Protein AF-A0A089NTN7-F1 (afdb_monomer)

pLDDT: mean 82.24, std 12.09, range [43.09, 92.0]

Sequence (77 aa):
MAPRRRTLLEGHIELAGGGAIDCTIRNISDGGARLRVVSVIGVPDAFVLSYGINGQRRPVRVTWRQETELGIAFDDA

Nearest PDB structures (foldseek):
  9fnn-assembly1_A  TM=8.217E-01  e=4.114E-04  Escherichia coli
  9fp0-assembly1_A  TM=7.771E-01  e=1.505E-03  Escherichia coli
  9fmv-assembly1_A  TM=7.795E-01  e=2.583E-03  Escherichia coli
  7lby-assembly1_A  TM=6.967E-01  e=4.381E-01  Escherichia coli K-12
  5ejl-assembly1_A  TM=6.455E-01  e=1.159E+00  Klebsiella pneumoniae

Solvent-accessible surface area (backbone atoms only — not comparable to full-atom values): 4377 Å² total; per-residue (Å²): 139,81,84,68,58,81,48,89,32,63,29,36,40,39,42,94,88,79,47,73,44,69,30,37,30,67,35,51,51,95,64,27,34,34,37,36,34,86,59,53,81,90,64,64,60,60,38,36,41,30,33,56,96,83,58,47,71,43,57,30,32,54,77,46,78,49,80,40,36,34,34,33,32,49,70,82,123

Organism: NCBI:txid693986

Radius of gyration: 11.38 Å; Cα contacts (8 Å, |Δi|>4): 180; chains: 1; bounding box: 24×32×28 Å

Mean predicted aligned error: 6.3 Å

Foldseek 3Di:
DWDWDQDQKWKWWQDPVGDIFIWTFRIDDPFWTKIFGPACVPPDQWTWIFIDPVRDTFIWGWPDDDGGMTIITTPPD

Secondary structure (DSSP, 8-state):
--------EEEEEE-TTS-EEEEEEEEEETTEEEEEES--TT--SEEEEEETTTTEEEEEEEEEE-SSEEEEEE---

Structure (mmCIF, N/CA/C/O backbone):
data_AF-A0A089NTN7-F1
#
_entry.id   AF-A0A089NTN7-F1
#
loop_
_atom_site.group_PDB
_atom_site.id
_atom_site.type_symbol
_atom_site.label_atom_id
_atom_site.label_alt_id
_atom_site.label_comp_id
_atom_site.label_asym_id
_atom_site.label_entity_id
_a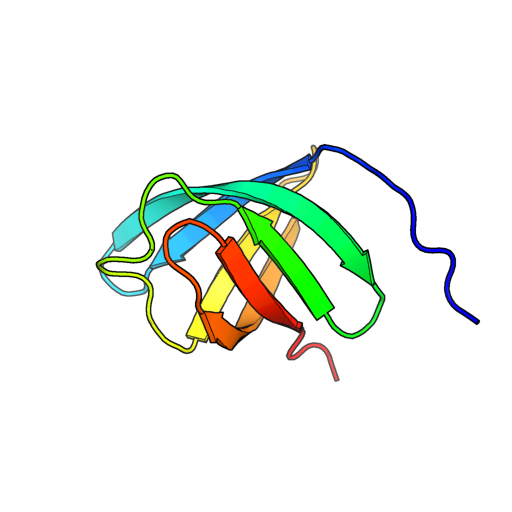tom_site.label_seq_id
_atom_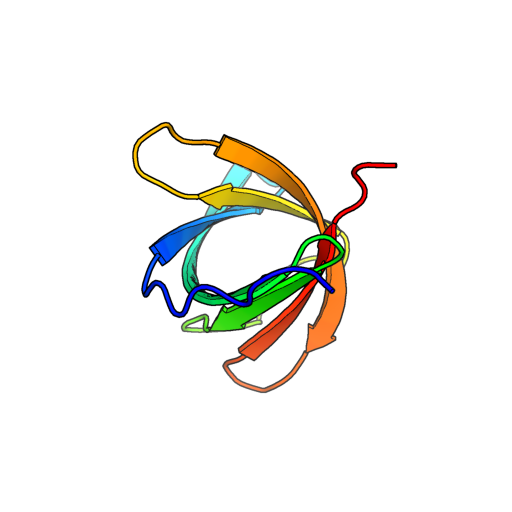site.pdbx_PDB_ins_code
_atom_site.Cartn_x
_atom_site.Cartn_y
_atom_site.Cartn_z
_atom_site.occupancy
_atom_site.B_iso_or_equiv
_atom_site.auth_seq_id
_atom_site.auth_comp_id
_atom_site.auth_asym_id
_atom_site.auth_atom_id
_atom_site.pdbx_PDB_model_num
ATOM 1 N N . MET A 1 1 ? 10.222 -18.762 -9.768 1.00 43.09 1 MET A N 1
ATOM 2 C CA . MET A 1 1 ? 10.575 -18.694 -8.331 1.00 43.09 1 MET A CA 1
ATOM 3 C C . 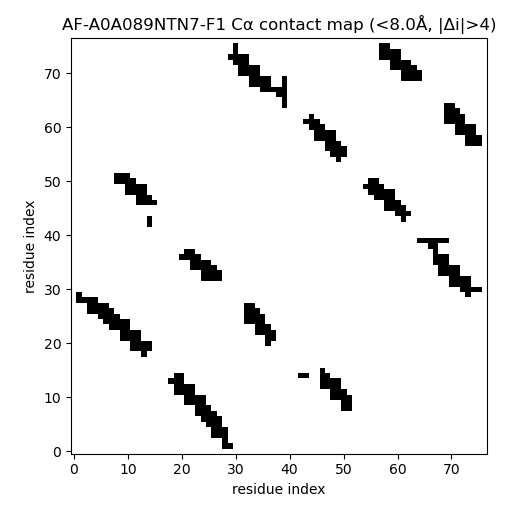MET A 1 1 ? 11.162 -17.315 -8.058 1.00 43.09 1 MET A C 1
ATOM 5 O O . MET A 1 1 ? 12.300 -17.079 -8.431 1.00 43.09 1 MET A O 1
ATOM 9 N N . ALA A 1 2 ? 10.382 -16.385 -7.503 1.00 52.09 2 ALA A N 1
ATOM 10 C CA . ALA A 1 2 ? 10.863 -15.036 -7.193 1.00 52.09 2 ALA A CA 1
ATOM 11 C C . ALA A 1 2 ? 11.407 -14.994 -5.749 1.00 52.09 2 ALA A C 1
ATOM 13 O O . ALA A 1 2 ? 10.719 -15.462 -4.835 1.00 52.09 2 ALA A O 1
ATOM 14 N N . PRO A 1 3 ? 12.628 -14.484 -5.506 1.00 50.66 3 PRO A N 1
ATOM 15 C CA . PRO A 1 3 ? 13.205 -14.438 -4.168 1.00 50.66 3 PRO A CA 1
ATOM 16 C C . PRO A 1 3 ? 12.439 -13.440 -3.288 1.00 50.66 3 PRO A C 1
ATOM 18 O O . PRO A 1 3 ? 12.496 -12.232 -3.501 1.00 50.66 3 PRO A O 1
ATOM 21 N N . ARG A 1 4 ? 11.745 -13.940 -2.256 1.00 52.66 4 ARG A N 1
ATOM 22 C CA . ARG A 1 4 ? 11.161 -13.117 -1.183 1.00 52.66 4 ARG A CA 1
ATOM 23 C C . ARG A 1 4 ? 12.291 -12.494 -0.363 1.00 52.66 4 ARG A C 1
ATOM 25 O O . ARG A 1 4 ? 12.778 -13.090 0.597 1.00 52.66 4 ARG A O 1
ATOM 32 N N . ARG A 1 5 ? 12.727 -11.292 -0.740 1.00 57.81 5 ARG A N 1
ATOM 33 C CA . ARG A 1 5 ? 13.652 -10.494 0.071 1.00 57.81 5 ARG A CA 1
ATOM 34 C C . ARG A 1 5 ? 12.896 -9.994 1.304 1.00 57.81 5 ARG A C 1
ATOM 36 O O . ARG A 1 5 ? 11.925 -9.249 1.197 1.00 57.81 5 ARG A O 1
ATOM 43 N N . ARG A 1 6 ? 13.307 -10.459 2.486 1.00 51.28 6 ARG A N 1
ATOM 44 C CA . ARG A 1 6 ? 12.879 -9.892 3.770 1.00 51.28 6 ARG A CA 1
ATOM 45 C C . ARG A 1 6 ? 13.549 -8.532 3.910 1.00 51.28 6 ARG A C 1
ATOM 47 O O . ARG A 1 6 ? 14.680 -8.455 4.374 1.00 51.28 6 ARG A O 1
ATOM 54 N N . THR A 1 7 ? 12.853 -7.485 3.504 1.00 57.34 7 THR A N 1
ATOM 55 C CA . THR A 1 7 ? 13.291 -6.115 3.746 1.00 57.34 7 THR A CA 1
ATOM 56 C C . THR A 1 7 ? 12.219 -5.443 4.580 1.00 57.34 7 THR A C 1
ATOM 58 O O . THR A 1 7 ? 11.053 -5.448 4.192 1.00 57.34 7 THR A O 1
ATOM 61 N N . LEU A 1 8 ? 12.607 -4.915 5.740 1.00 66.81 8 LEU A N 1
ATOM 62 C CA . LEU A 1 8 ? 11.764 -4.004 6.502 1.00 66.81 8 LEU A CA 1
ATOM 63 C C . LEU A 1 8 ? 11.791 -2.676 5.739 1.00 66.81 8 LEU A C 1
ATOM 65 O O . LEU A 1 8 ? 12.722 -1.893 5.895 1.00 66.81 8 LEU A O 1
ATOM 69 N N . LEU A 1 9 ? 10.855 -2.501 4.809 1.00 79.62 9 LEU A N 1
ATOM 70 C CA . LEU A 1 9 ? 10.735 -1.262 4.049 1.00 79.62 9 LEU A CA 1
ATOM 71 C C . LEU A 1 9 ? 9.657 -0.410 4.694 1.00 79.62 9 LEU A C 1
ATOM 73 O O . LEU A 1 9 ? 8.545 -0.887 4.941 1.00 79.62 9 LEU A O 1
ATOM 77 N N . GLU A 1 10 ? 9.991 0.847 4.939 1.00 85.12 10 GLU A N 1
ATOM 78 C CA . GLU A 1 10 ? 8.977 1.866 5.145 1.00 85.12 10 GLU A CA 1
ATOM 79 C C . GLU A 1 10 ? 8.238 2.085 3.825 1.00 85.12 10 GLU A C 1
ATOM 81 O O . GLU A 1 10 ? 8.829 2.101 2.736 1.00 85.12 10 GLU A O 1
ATOM 86 N N . GLY A 1 11 ? 6.921 2.168 3.936 1.00 87.81 11 GLY A N 1
ATOM 87 C CA . GLY A 1 11 ? 6.040 2.488 2.838 1.00 87.81 11 GLY A CA 1
ATOM 88 C C . GLY A 1 11 ? 4.954 3.444 3.298 1.00 87.81 11 GLY A C 1
ATOM 89 O O . GLY A 1 11 ? 4.584 3.485 4.467 1.00 87.81 11 GLY A O 1
ATOM 90 N N . HIS A 1 12 ? 4.398 4.180 2.355 1.00 90.00 12 HIS A N 1
ATOM 91 C CA . HIS A 1 12 ? 3.290 5.087 2.579 1.00 90.00 12 HIS A CA 1
ATOM 92 C C . HIS A 1 12 ? 2.144 4.666 1.665 1.00 90.00 12 HIS A C 1
ATOM 94 O O . HIS A 1 12 ? 2.333 4.417 0.473 1.00 90.00 12 HIS A O 1
ATOM 100 N N . ILE A 1 13 ? 0.957 4.540 2.242 1.00 90.19 13 ILE A N 1
ATOM 101 C CA . ILE A 1 13 ? -0.278 4.251 1.523 1.00 90.19 13 ILE A CA 1
ATOM 102 C C . ILE A 1 13 ? -0.900 5.584 1.148 1.00 90.19 13 ILE A C 1
ATOM 104 O O . ILE A 1 13 ? -1.351 6.316 2.026 1.00 90.19 13 ILE A O 1
ATOM 108 N N . GLU A 1 14 ? -0.940 5.893 -0.140 1.00 88.69 14 GLU A N 1
ATOM 109 C CA . GLU A 1 14 ? -1.553 7.119 -0.634 1.00 88.69 14 GLU A CA 1
ATOM 110 C C . GLU A 1 14 ? -3.027 6.896 -0.939 1.00 88.69 14 GLU A C 1
ATOM 112 O O . GLU A 1 14 ? -3.411 6.091 -1.793 1.00 88.69 14 GLU A O 1
ATOM 117 N N . LEU A 1 15 ? -3.858 7.634 -0.214 1.00 83.44 15 LEU A N 1
ATOM 118 C CA . LEU A 1 15 ? -5.303 7.608 -0.328 1.00 83.44 15 LEU A CA 1
ATOM 119 C C . LEU A 1 15 ? -5.744 8.628 -1.377 1.00 83.44 15 LEU A C 1
ATOM 121 O O . LEU A 1 15 ? -5.309 9.780 -1.359 1.00 83.44 15 LEU A O 1
ATOM 125 N N . ALA A 1 16 ? -6.702 8.250 -2.225 1.00 75.00 16 ALA A N 1
ATOM 126 C CA . ALA A 1 16 ? -7.289 9.157 -3.217 1.00 75.00 16 ALA A CA 1
ATOM 127 C C . ALA A 1 16 ? -7.927 10.420 -2.594 1.00 75.00 16 ALA A C 1
ATOM 129 O O . ALA A 1 16 ? -8.072 11.434 -3.267 1.00 75.00 16 ALA A O 1
ATOM 130 N N . GLY A 1 17 ? -8.276 10.377 -1.302 1.00 72.62 17 GLY A N 1
ATOM 131 C CA . GLY A 1 17 ? -8.804 11.510 -0.534 1.00 72.62 17 GLY A CA 1
ATOM 132 C C . GLY A 1 17 ? -7.752 12.486 0.013 1.00 72.62 17 GLY A C 1
ATOM 133 O O . GLY A 1 17 ? -8.107 13.334 0.824 1.00 72.62 17 GLY A O 1
ATOM 134 N N . GLY A 1 18 ? -6.476 12.365 -0.376 1.00 77.75 18 GLY A N 1
ATOM 135 C CA . GLY A 1 18 ? -5.406 13.284 0.039 1.00 77.75 18 GLY A CA 1
ATOM 136 C C . GLY A 1 18 ? -4.735 12.950 1.377 1.00 77.75 18 GLY A C 1
ATOM 137 O O . GLY A 1 18 ? -4.025 13.787 1.928 1.00 77.75 18 GLY A O 1
ATOM 138 N N . GLY A 1 19 ? -4.948 11.743 1.905 1.00 81.88 19 GLY A N 1
ATOM 139 C CA . GLY A 1 19 ? -4.257 11.241 3.095 1.00 81.88 19 GLY A CA 1
ATOM 140 C C . GLY A 1 19 ? -3.125 10.280 2.737 1.00 81.88 19 GLY A C 1
ATOM 141 O O . GLY A 1 19 ? -3.212 9.563 1.742 1.00 81.88 19 GLY A O 1
ATOM 142 N N . ALA A 1 20 ? -2.086 10.234 3.566 1.00 85.38 20 ALA A N 1
ATOM 143 C CA . ALA A 1 20 ? -1.061 9.200 3.516 1.00 85.38 20 ALA A CA 1
ATOM 144 C C . ALA A 1 20 ? -1.053 8.439 4.845 1.00 85.38 20 ALA A C 1
ATOM 146 O O . ALA A 1 20 ? -1.139 9.056 5.906 1.00 85.38 20 ALA A O 1
ATOM 147 N N . ILE A 1 21 ? -0.982 7.110 4.790 1.00 87.69 21 ILE A N 1
ATOM 148 C CA . ILE A 1 21 ? -0.874 6.263 5.984 1.00 87.69 21 ILE A CA 1
ATOM 149 C C . ILE A 1 21 ? 0.489 5.587 5.979 1.00 87.69 21 ILE A C 1
ATOM 151 O O . ILE A 1 21 ? 0.829 4.869 5.037 1.00 87.69 21 ILE A O 1
ATOM 155 N N . ASP A 1 22 ? 1.248 5.777 7.054 1.00 88.38 22 ASP A N 1
ATOM 156 C CA . ASP A 1 22 ? 2.516 5.087 7.250 1.00 88.38 22 ASP A CA 1
ATOM 157 C C . ASP A 1 22 ? 2.291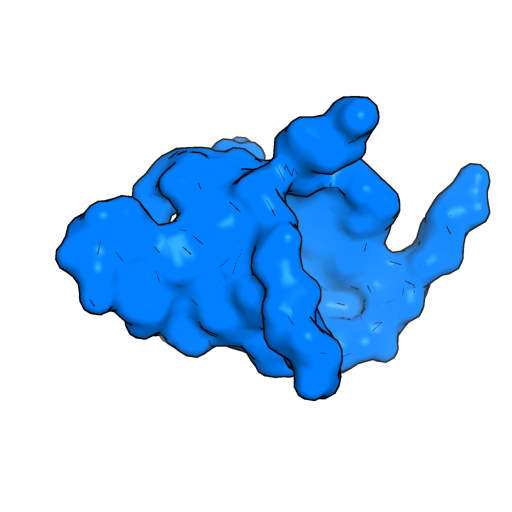 3.588 7.452 1.00 88.38 22 ASP A C 1
ATOM 159 O O . ASP A 1 22 ? 1.468 3.137 8.259 1.00 88.38 22 ASP A O 1
ATOM 163 N N . CYS A 1 23 ? 3.038 2.795 6.697 1.00 89.50 23 CYS A N 1
ATOM 164 C CA . CYS A 1 23 ? 2.982 1.351 6.748 1.00 89.50 23 CYS A CA 1
ATOM 165 C C . CYS A 1 23 ? 4.386 0.749 6.689 1.00 89.50 23 CYS A C 1
ATOM 167 O O . CYS A 1 23 ? 5.335 1.309 6.148 1.00 89.50 23 CYS A O 1
ATOM 169 N N . THR A 1 24 ? 4.529 -0.440 7.254 1.00 89.94 24 THR A N 1
ATOM 170 C CA . THR A 1 24 ? 5.760 -1.216 7.163 1.00 89.94 24 THR A CA 1
ATOM 171 C C . THR A 1 24 ? 5.508 -2.430 6.294 1.00 89.94 24 THR A C 1
ATOM 173 O O . THR A 1 24 ? 4.660 -3.272 6.601 1.00 89.94 24 THR A O 1
ATOM 176 N N . ILE A 1 25 ? 6.278 -2.573 5.225 1.00 89.38 25 ILE A N 1
ATOM 177 C CA . ILE A 1 25 ? 6.227 -3.756 4.375 1.00 89.38 25 ILE A CA 1
ATOM 178 C C . ILE A 1 25 ? 6.965 -4.880 5.099 1.00 89.38 25 ILE A C 1
ATOM 180 O O . ILE A 1 25 ? 8.184 -4.863 5.261 1.00 89.38 25 ILE A O 1
ATOM 184 N N . ARG A 1 26 ? 6.205 -5.876 5.559 1.00 86.88 26 ARG A N 1
ATOM 185 C CA . ARG A 1 26 ? 6.730 -7.091 6.203 1.00 86.88 26 ARG A CA 1
ATOM 186 C C . ARG A 1 26 ? 7.253 -8.086 5.175 1.00 86.88 26 ARG A C 1
ATOM 188 O O . ARG A 1 26 ? 8.171 -8.857 5.460 1.00 86.88 26 ARG A O 1
ATOM 195 N N . ASN A 1 27 ? 6.619 -8.129 4.008 1.00 83.62 27 ASN A N 1
ATOM 196 C CA . ASN A 1 27 ? 6.988 -9.028 2.930 1.00 83.62 27 ASN A CA 1
ATOM 197 C C . ASN A 1 27 ? 6.55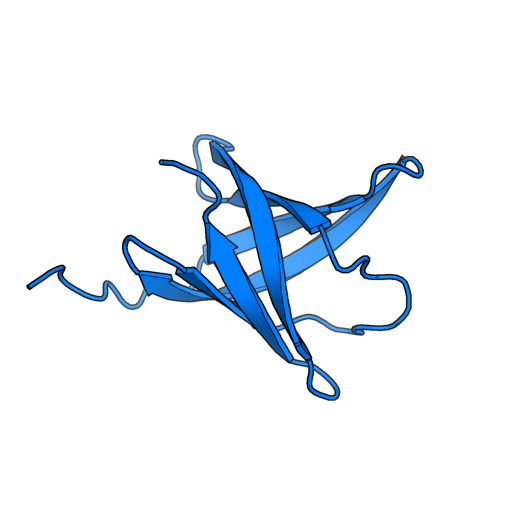0 -8.445 1.592 1.00 8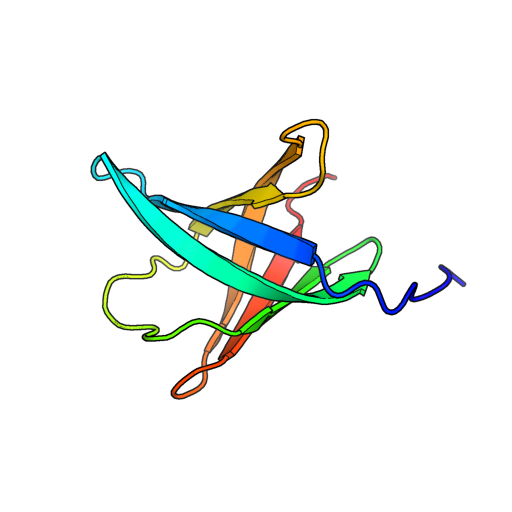3.62 27 ASN A C 1
ATOM 199 O O . ASN A 1 27 ? 5.413 -8.006 1.476 1.00 83.62 27 ASN A O 1
ATOM 203 N N . ILE A 1 28 ? 7.417 -8.502 0.589 1.00 83.56 28 ILE A N 1
ATOM 204 C CA . ILE A 1 28 ? 7.088 -8.151 -0.789 1.00 83.56 28 ILE A CA 1
ATOM 205 C C . ILE A 1 28 ? 7.427 -9.330 -1.698 1.00 83.56 28 ILE A C 1
ATOM 207 O O . ILE A 1 28 ? 8.373 -10.083 -1.457 1.00 83.56 28 ILE A O 1
ATOM 211 N N . SER A 1 29 ? 6.587 -9.543 -2.695 1.00 80.50 29 SER A N 1
ATOM 212 C CA . SER A 1 29 ? 6.693 -10.558 -3.739 1.00 80.50 29 SER A CA 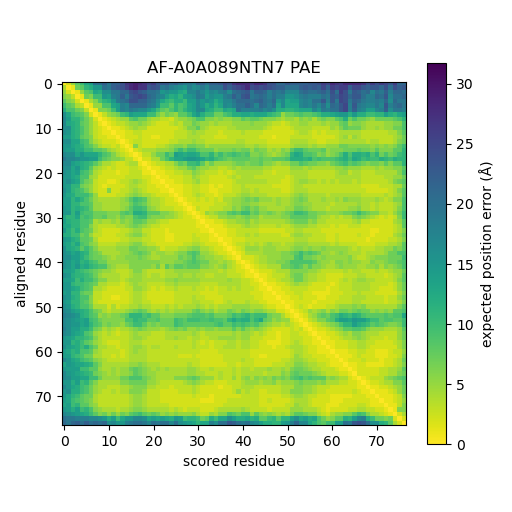1
ATOM 213 C C . SER A 1 29 ? 6.332 -9.901 -5.070 1.00 80.50 29 SER A C 1
ATOM 215 O O . SER A 1 29 ? 5.781 -8.808 -5.079 1.00 80.50 29 SER A O 1
ATOM 217 N N . ASP A 1 30 ? 6.605 -10.573 -6.182 1.00 80.06 30 ASP A N 1
ATOM 218 C CA . ASP A 1 30 ? 6.359 -10.027 -7.524 1.00 80.06 30 ASP A CA 1
ATOM 219 C C . ASP A 1 30 ? 4.882 -9.632 -7.750 1.00 80.06 30 ASP A C 1
ATOM 221 O O . ASP A 1 30 ? 4.591 -8.542 -8.220 1.00 80.06 30 ASP A O 1
ATOM 225 N N . GLY A 1 31 ? 3.943 -10.468 -7.284 1.00 83.88 31 GLY A N 1
ATOM 226 C CA . GLY A 1 31 ? 2.498 -10.230 -7.423 1.00 83.88 31 GLY A CA 1
ATOM 227 C C . GLY A 1 31 ? 1.790 -9.623 -6.205 1.00 83.88 31 GLY A C 1
ATOM 228 O O . GLY A 1 31 ? 0.581 -9.414 -6.247 1.00 83.88 31 GLY A O 1
ATOM 229 N N . GLY A 1 32 ? 2.483 -9.355 -5.094 1.00 88.00 32 GLY A N 1
ATOM 230 C CA . GLY A 1 32 ? 1.829 -8.748 -3.929 1.00 88.00 32 GLY A CA 1
ATOM 231 C C . GLY A 1 32 ? 2.731 -8.506 -2.728 1.00 88.00 32 GLY A C 1
ATOM 232 O O . GLY A 1 32 ? 3.897 -8.898 -2.705 1.00 88.00 32 GLY A O 1
ATOM 233 N N . ALA A 1 33 ? 2.180 -7.882 -1.692 1.00 89.62 33 ALA A N 1
ATOM 234 C CA . ALA A 1 33 ? 2.897 -7.587 -0.459 1.00 89.62 33 ALA A CA 1
ATOM 235 C C . ALA A 1 33 ? 2.018 -7.756 0.786 1.00 89.62 33 ALA A C 1
ATOM 237 O O . ALA A 1 33 ? 0.791 -7.720 0.739 1.00 89.62 33 ALA A O 1
ATOM 238 N N . ARG A 1 34 ? 2.673 -7.932 1.932 1.00 90.94 34 ARG A N 1
ATOM 239 C CA . ARG A 1 34 ? 2.056 -7.850 3.255 1.00 90.94 34 ARG A CA 1
ATOM 240 C C . ARG A 1 34 ? 2.517 -6.564 3.917 1.00 90.94 34 ARG A C 1
ATOM 242 O O . ARG A 1 34 ? 3.711 -6.396 4.187 1.00 90.94 34 ARG A O 1
ATOM 249 N N . LEU A 1 35 ? 1.558 -5.694 4.189 1.00 91.31 35 LEU A N 1
ATOM 250 C CA . LEU A 1 35 ? 1.735 -4.417 4.857 1.00 91.31 35 LEU A CA 1
ATOM 251 C C . LEU A 1 35 ? 1.277 -4.542 6.304 1.00 91.31 35 LEU A C 1
ATOM 253 O O . LEU A 1 35 ? 0.279 -5.195 6.601 1.00 91.31 35 LEU A O 1
ATOM 257 N N . ARG A 1 36 ? 2.004 -3.897 7.206 1.00 91.00 36 ARG A N 1
ATOM 258 C CA . ARG A 1 36 ? 1.595 -3.690 8.588 1.00 91.00 36 ARG A CA 1
ATOM 259 C C . ARG A 1 36 ? 1.336 -2.206 8.779 1.00 91.00 36 ARG A C 1
ATOM 261 O O . ARG A 1 36 ? 2.218 -1.402 8.499 1.00 91.00 36 ARG A O 1
ATOM 268 N N . VAL A 1 37 ? 0.149 -1.857 9.242 1.00 89.44 37 VAL A N 1
ATOM 269 C CA . VAL A 1 37 ? -0.266 -0.473 9.498 1.00 89.44 37 VAL A CA 1
ATOM 270 C C . VAL A 1 37 ? -0.602 -0.308 10.969 1.00 89.44 37 VAL A C 1
ATOM 272 O O . VAL A 1 37 ? -0.875 -1.284 11.668 1.00 89.44 37 VAL A O 1
ATOM 275 N N . VAL A 1 38 ? -0.609 0.934 11.439 1.00 85.88 38 VAL A N 1
ATOM 276 C CA . VAL A 1 38 ? -1.085 1.245 12.793 1.00 85.88 38 VAL A CA 1
ATOM 277 C C . VAL A 1 38 ? -2.603 1.061 12.889 1.00 85.88 38 VAL A C 1
ATOM 279 O O . VAL A 1 38 ? -3.094 0.576 13.903 1.00 85.88 38 VAL A O 1
ATOM 282 N N . SER A 1 39 ? -3.341 1.394 11.824 1.00 82.88 39 SER A N 1
ATOM 283 C CA . SER A 1 39 ? -4.786 1.182 11.734 1.00 82.88 39 SER A CA 1
ATOM 284 C C . SER A 1 39 ? -5.216 0.950 10.287 1.00 82.88 39 SER A C 1
ATOM 286 O O . SER A 1 39 ? -4.780 1.665 9.386 1.00 82.88 39 SER A O 1
ATOM 288 N N . VAL A 1 40 ? -6.078 -0.046 10.064 1.00 82.50 40 VAL A N 1
ATOM 289 C CA . VAL A 1 40 ? -6.719 -0.299 8.757 1.00 82.50 40 VAL A CA 1
ATOM 290 C C . VAL A 1 40 ? -7.946 0.584 8.516 1.00 82.50 40 VAL A C 1
ATOM 292 O O . VAL A 1 40 ? -8.526 0.565 7.429 1.00 82.50 40 VAL A O 1
ATOM 295 N N . ILE A 1 41 ? -8.367 1.352 9.524 1.00 80.69 41 ILE A N 1
ATOM 296 C CA . ILE A 1 41 ? -9.534 2.228 9.432 1.00 80.69 41 ILE A CA 1
ATOM 297 C C . ILE A 1 41 ? -9.220 3.370 8.462 1.00 80.69 41 ILE A C 1
ATOM 299 O O . ILE A 1 41 ? -8.288 4.138 8.679 1.00 80.69 41 ILE A O 1
ATOM 303 N N . GLY A 1 42 ? -10.012 3.474 7.393 1.00 79.38 42 GLY A N 1
ATOM 304 C CA . GLY A 1 42 ? -9.835 4.483 6.344 1.00 79.38 42 GLY A CA 1
ATOM 305 C C . GLY A 1 42 ? -8.951 4.047 5.172 1.00 79.38 42 GLY A C 1
ATOM 306 O O . GLY A 1 42 ? -8.787 4.823 4.234 1.00 79.38 42 GLY A O 1
ATOM 307 N N . VAL A 1 43 ? -8.422 2.816 5.179 1.00 84.56 43 VAL A N 1
ATOM 308 C CA . VAL A 1 43 ? -7.701 2.259 4.025 1.00 84.56 43 VAL A CA 1
ATOM 309 C C . VAL A 1 43 ? -8.713 1.736 2.988 1.00 84.56 43 VAL A C 1
ATOM 311 O O . VAL A 1 43 ? -9.502 0.846 3.317 1.00 84.56 43 VAL A O 1
ATOM 314 N N . PRO A 1 44 ? -8.725 2.257 1.748 1.00 87.12 44 PRO A N 1
ATOM 315 C CA . PRO A 1 44 ? -9.593 1.786 0.677 1.00 87.12 44 PRO A CA 1
ATOM 316 C C . PRO A 1 44 ? -9.116 0.437 0.133 1.00 87.12 44 PRO A C 1
ATOM 318 O O . PRO A 1 44 ? -7.961 0.051 0.299 1.00 87.12 44 PRO A O 1
ATOM 321 N N . ASP A 1 45 ? -9.992 -0.261 -0.588 1.00 88.06 45 ASP A N 1
ATOM 322 C CA . ASP A 1 45 ? -9.647 -1.528 -1.238 1.00 88.06 45 ASP A CA 1
ATOM 323 C C . ASP A 1 45 ? -8.652 -1.364 -2.405 1.00 88.06 45 ASP A C 1
ATOM 325 O O . ASP A 1 45 ? -8.044 -2.342 -2.828 1.00 88.06 45 ASP A O 1
ATOM 329 N N . ALA A 1 46 ? -8.443 -0.149 -2.918 1.00 88.88 46 ALA A N 1
ATOM 330 C CA . ALA A 1 46 ? -7.428 0.159 -3.924 1.00 88.88 46 ALA A CA 1
ATOM 331 C C . ALA A 1 46 ? -6.737 1.488 -3.603 1.00 88.88 46 ALA A C 1
ATOM 333 O O . ALA A 1 46 ? -7.399 2.484 -3.308 1.00 88.88 46 ALA A O 1
ATOM 334 N N . PHE A 1 47 ? -5.408 1.499 -3.663 1.00 90.25 47 PHE A N 1
ATOM 335 C CA . PHE A 1 47 ? -4.581 2.666 -3.356 1.00 90.25 47 PHE A CA 1
ATOM 336 C C . PHE A 1 47 ? -3.230 2.587 -4.062 1.00 90.25 47 PHE A C 1
ATOM 338 O O . PHE A 1 47 ? -2.885 1.576 -4.674 1.00 90.25 47 PHE A O 1
ATOM 345 N N . VAL A 1 48 ? -2.444 3.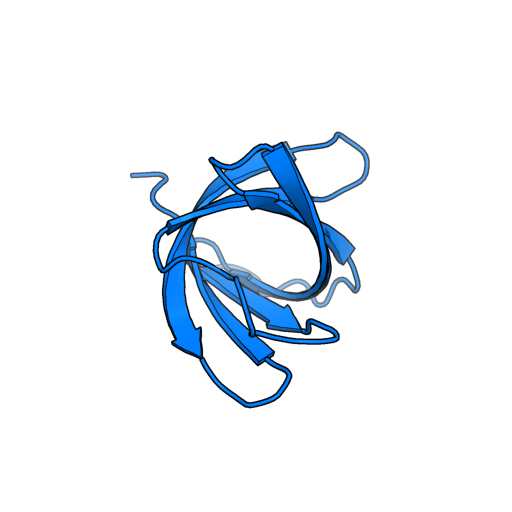658 -3.964 1.00 90.88 48 VAL A N 1
ATOM 346 C CA . VAL A 1 48 ? -1.063 3.667 -4.451 1.00 90.88 48 VAL A CA 1
ATOM 347 C C . VAL A 1 48 ? -0.137 3.425 -3.266 1.00 90.88 48 VAL A C 1
ATOM 349 O O . VAL A 1 48 ? -0.167 4.159 -2.282 1.00 90.88 48 VAL A O 1
ATOM 352 N N . LEU A 1 49 ? 0.658 2.360 -3.339 1.00 90.44 49 LEU A N 1
ATOM 353 C CA . LEU A 1 49 ? 1.690 2.067 -2.355 1.00 90.44 49 LEU A CA 1
ATOM 354 C C . LEU A 1 49 ? 3.006 2.693 -2.807 1.00 90.44 49 LEU A C 1
ATOM 356 O O . LEU A 1 49 ? 3.519 2.363 -3.878 1.00 90.44 49 LEU A O 1
ATOM 360 N N . SER A 1 50 ? 3.566 3.529 -1.948 1.00 89.62 50 SER A N 1
ATOM 361 C CA . SER A 1 50 ? 4.829 4.227 -2.163 1.00 89.62 50 SER A CA 1
ATOM 362 C C . SER A 1 50 ? 5.887 3.645 -1.239 1.00 89.62 50 SER A C 1
ATOM 364 O O . SER A 1 50 ? 5.703 3.671 -0.029 1.00 89.62 50 SER A O 1
ATOM 366 N N . TYR A 1 51 ? 6.968 3.070 -1.767 1.00 88.00 51 TYR A N 1
ATOM 367 C CA . TYR A 1 51 ? 7.955 2.359 -0.947 1.00 88.00 51 TYR A CA 1
ATOM 368 C C . TYR A 1 51 ? 9.390 2.424 -1.476 1.00 88.00 51 TYR A C 1
ATOM 370 O O . TYR A 1 51 ? 9.643 2.643 -2.662 1.00 88.00 51 TYR A O 1
ATOM 378 N N . GLY A 1 52 ? 10.341 2.168 -0.572 1.00 80.88 52 GLY A N 1
ATOM 379 C CA . GLY A 1 52 ? 11.772 2.145 -0.875 1.00 80.88 52 GLY A CA 1
ATOM 380 C C . GLY A 1 52 ? 12.395 3.535 -1.028 1.00 80.88 52 GLY A C 1
ATOM 381 O O . GLY A 1 52 ? 11.707 4.547 -1.113 1.00 80.88 52 GLY A O 1
ATOM 382 N N . ILE A 1 53 ? 13.730 3.580 -1.085 1.00 69.75 53 ILE A N 1
ATOM 383 C CA . ILE A 1 53 ? 14.488 4.845 -1.053 1.00 69.75 53 ILE A CA 1
ATOM 384 C C . ILE A 1 53 ? 14.250 5.732 -2.286 1.00 69.75 53 ILE A C 1
ATOM 386 O O . ILE A 1 53 ? 14.427 6.942 -2.222 1.00 69.75 53 ILE A O 1
ATOM 390 N N . ASN A 1 54 ? 13.840 5.128 -3.407 1.00 75.12 54 ASN A N 1
ATOM 391 C CA . ASN A 1 54 ? 13.549 5.832 -4.655 1.00 75.12 54 ASN A CA 1
ATOM 392 C C . ASN A 1 54 ? 12.107 6.367 -4.706 1.00 75.12 54 ASN A C 1
ATOM 394 O O . ASN A 1 54 ? 11.736 6.971 -5.709 1.00 75.12 54 ASN A O 1
ATOM 398 N N . GLY A 1 55 ? 11.282 6.113 -3.680 1.00 78.44 55 GLY A N 1
ATOM 399 C CA . GLY A 1 55 ? 9.871 6.504 -3.677 1.00 78.44 55 GLY A CA 1
ATOM 400 C C . GLY A 1 55 ? 9.070 5.796 -4.770 1.00 78.44 55 GLY A C 1
ATOM 401 O O . GLY A 1 55 ? 8.323 6.433 -5.510 1.00 78.44 55 GLY A O 1
ATOM 402 N N . GLN A 1 56 ? 9.255 4.482 -4.924 1.00 84.06 56 GLN A N 1
ATOM 403 C CA . GLN A 1 56 ? 8.564 3.728 -5.964 1.00 84.06 56 GLN A CA 1
ATOM 404 C C . GLN A 1 56 ? 7.069 3.673 -5.653 1.00 84.06 56 GLN A C 1
ATOM 406 O O . GLN A 1 56 ? 6.674 3.127 -4.627 1.00 84.06 56 GLN A O 1
ATOM 411 N N . ARG A 1 57 ? 6.250 4.211 -6.558 1.00 88.62 57 ARG A N 1
ATOM 412 C CA . ARG A 1 57 ? 4.789 4.225 -6.464 1.00 88.62 57 ARG A CA 1
ATOM 413 C C . ARG A 1 57 ? 4.212 3.110 -7.319 1.00 88.62 57 ARG A C 1
ATOM 415 O O . ARG A 1 57 ? 4.480 3.072 -8.518 1.00 88.62 57 ARG A O 1
ATOM 422 N N . ARG A 1 58 ? 3.420 2.216 -6.731 1.00 88.88 58 ARG A N 1
ATOM 423 C CA . ARG A 1 58 ? 2.702 1.172 -7.473 1.00 88.88 58 ARG A CA 1
ATOM 424 C C . ARG A 1 58 ? 1.221 1.159 -7.099 1.00 88.88 58 ARG A C 1
ATOM 426 O O . ARG A 1 58 ? 0.919 1.204 -5.906 1.00 88.88 58 ARG A O 1
ATOM 433 N N . PRO A 1 59 ? 0.299 1.090 -8.074 1.00 90.00 59 PRO A N 1
ATOM 434 C CA . PRO A 1 59 ? -1.110 0.861 -7.792 1.00 90.00 59 PRO A CA 1
ATOM 435 C C . PRO A 1 59 ? -1.307 -0.571 -7.290 1.00 90.00 59 PRO A C 1
ATOM 437 O O . PRO A 1 59 ? -0.785 -1.535 -7.858 1.00 90.00 59 PRO A O 1
ATOM 440 N N . VAL A 1 60 ? -2.033 -0.701 -6.185 1.00 90.81 60 VAL A N 1
ATOM 441 C CA . VAL A 1 60 ? -2.241 -1.974 -5.499 1.00 90.81 60 VAL A CA 1
ATOM 442 C C . VAL A 1 60 ? -3.679 -2.108 -5.031 1.00 90.81 60 VAL A C 1
ATOM 444 O O . VAL A 1 60 ? -4.371 -1.119 -4.780 1.00 90.81 60 VAL A O 1
ATOM 447 N N . ARG A 1 61 ? -4.123 -3.355 -4.883 1.00 91.94 61 ARG A N 1
ATOM 448 C CA . ARG A 1 61 ? -5.456 -3.687 -4.376 1.00 91.94 61 ARG A CA 1
ATOM 449 C C . ARG A 1 61 ? -5.356 -4.527 -3.119 1.00 91.94 61 ARG A C 1
ATOM 451 O O . ARG A 1 61 ? -4.578 -5.476 -3.067 1.00 91.94 61 ARG A O 1
ATOM 458 N N . VAL A 1 62 ? -6.156 -4.205 -2.115 1.00 91.56 62 VAL A N 1
ATOM 459 C CA . VAL A 1 62 ? -6.300 -4.993 -0.894 1.00 91.56 62 VAL A CA 1
ATOM 460 C C . VAL A 1 62 ? -6.987 -6.306 -1.240 1.00 91.56 62 VAL A C 1
ATOM 462 O O . VAL A 1 62 ? -8.078 -6.334 -1.799 1.00 91.56 62 VAL A O 1
ATOM 465 N N . THR A 1 63 ? -6.336 -7.407 -0.890 1.00 91.94 63 THR A N 1
ATOM 466 C CA . THR A 1 63 ? -6.883 -8.764 -1.032 1.00 91.94 63 THR A CA 1
ATOM 467 C C . THR A 1 63 ? -7.470 -9.263 0.279 1.00 91.94 63 THR A C 1
ATOM 469 O O . THR A 1 63 ? -8.466 -9.979 0.282 1.00 91.94 63 THR A O 1
ATOM 472 N N . TRP A 1 64 ? -6.871 -8.872 1.405 1.00 92.00 64 TRP A N 1
ATOM 473 C CA . TRP A 1 64 ? -7.364 -9.179 2.741 1.00 92.00 64 TRP A CA 1
ATOM 474 C C . TRP A 1 64 ? -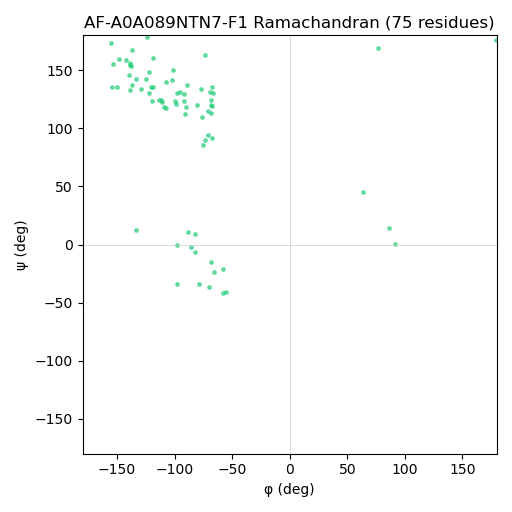6.902 -8.119 3.740 1.00 92.00 64 TRP A C 1
ATOM 476 O O . TRP A 1 64 ? -5.884 -7.452 3.548 1.00 92.00 64 TRP A O 1
ATOM 486 N N . ARG A 1 65 ? -7.657 -7.977 4.828 1.00 91.19 65 ARG A N 1
ATOM 487 C CA . ARG A 1 65 ? -7.433 -6.993 5.890 1.00 91.19 65 ARG A CA 1
ATOM 488 C C . ARG A 1 65 ? -7.625 -7.659 7.250 1.00 91.19 65 ARG A C 1
ATOM 490 O O . ARG A 1 65 ? -8.548 -8.443 7.425 1.00 91.19 65 ARG A O 1
ATOM 497 N N . GLN A 1 66 ? -6.729 -7.350 8.175 1.00 88.88 66 GLN A N 1
ATOM 498 C CA . GLN A 1 66 ? -6.705 -7.762 9.581 1.00 88.88 66 GLN A CA 1
ATOM 499 C C . GLN A 1 66 ? -6.643 -6.496 10.454 1.00 88.88 66 GLN A C 1
ATOM 501 O O . GLN A 1 66 ? -6.545 -5.393 9.932 1.00 88.88 66 GLN A O 1
ATOM 506 N N . GLU A 1 67 ? -6.643 -6.626 11.781 1.00 85.56 67 GLU A N 1
ATOM 507 C CA . GLU A 1 67 ? -6.653 -5.476 12.707 1.00 85.56 67 GLU A CA 1
ATOM 508 C C . GLU A 1 67 ? -5.506 -4.470 12.480 1.00 85.56 67 GLU A C 1
ATOM 510 O O . GLU A 1 67 ? -5.721 -3.261 12.525 1.00 85.56 67 GLU A O 1
ATOM 515 N N . THR A 1 68 ? -4.290 -4.954 12.201 1.00 88.50 68 THR A N 1
ATOM 516 C CA . THR A 1 68 ? -3.090 -4.112 11.984 1.00 88.50 68 THR A CA 1
ATOM 517 C C . THR A 1 68 ? -2.285 -4.525 10.752 1.00 88.50 68 THR A C 1
ATOM 519 O O . THR A 1 68 ? -1.141 -4.110 10.558 1.00 88.50 68 THR A O 1
ATOM 522 N N . GLU A 1 69 ? -2.852 -5.375 9.899 1.00 90.94 69 GLU A N 1
ATOM 523 C CA . GLU A 1 69 ? -2.152 -5.929 8.741 1.00 90.94 69 GLU A CA 1
ATOM 524 C C . GLU A 1 69 ? -3.062 -5.983 7.524 1.00 90.94 69 GLU A C 1
ATOM 526 O O . GLU A 1 69 ? -4.256 -6.245 7.642 1.00 90.94 69 GLU A O 1
ATOM 531 N N . LEU A 1 70 ? -2.486 -5.778 6.344 1.00 91.81 70 LEU A N 1
ATOM 532 C CA . LEU A 1 70 ? -3.188 -5.921 5.078 1.00 91.81 70 LEU A CA 1
ATOM 533 C C . LEU A 1 70 ? -2.348 -6.727 4.096 1.00 91.81 70 LEU A C 1
ATOM 535 O O . LEU A 1 70 ? -1.125 -6.575 4.010 1.00 91.81 70 LEU A O 1
ATOM 539 N N . GLY A 1 71 ? -3.024 -7.559 3.321 1.00 92.00 71 GLY A N 1
ATOM 540 C CA . GLY A 1 71 ? -2.477 -8.143 2.112 1.00 92.00 71 GLY A CA 1
ATOM 541 C C . GLY A 1 71 ? -2.881 -7.313 0.916 1.00 92.00 71 GLY A C 1
ATOM 542 O O . GLY A 1 71 ? -4.061 -7.017 0.735 1.00 92.00 71 GLY A O 1
ATOM 543 N N . ILE A 1 72 ? -1.913 -6.991 0.071 1.00 91.94 72 ILE A N 1
ATOM 544 C CA . ILE A 1 72 ? -2.136 -6.288 -1.186 1.00 91.94 72 ILE A CA 1
ATOM 545 C C . ILE A 1 72 ? -1.612 -7.107 -2.364 1.00 91.94 72 ILE A C 1
ATOM 547 O O . ILE A 1 72 ? -0.629 -7.838 -2.234 1.00 91.94 72 ILE A O 1
ATOM 551 N N . ALA A 1 73 ? -2.259 -6.964 -3.511 1.00 91.88 73 ALA A N 1
ATOM 552 C CA . ALA A 1 73 ? -1.794 -7.448 -4.801 1.00 91.88 73 ALA A CA 1
ATOM 553 C C . ALA A 1 73 ? -1.352 -6.258 -5.658 1.00 91.88 73 ALA A C 1
ATOM 555 O O . ALA A 1 73 ? -1.998 -5.207 -5.628 1.00 91.88 73 ALA A O 1
ATOM 556 N N . PHE A 1 74 ? -0.251 -6.415 -6.392 1.00 89.62 74 PHE A N 1
ATOM 557 C CA . PHE A 1 74 ? 0.187 -5.409 -7.360 1.00 89.62 74 PHE A CA 1
ATOM 558 C C . PHE A 1 74 ? -0.676 -5.508 -8.621 1.00 89.62 74 PHE A C 1
ATOM 560 O O . PHE A 1 74 ? -0.906 -6.608 -9.112 1.00 89.62 74 PHE A O 1
ATOM 567 N N . ASP A 1 75 ? -1.145 -4.366 -9.133 1.00 83.00 75 ASP A N 1
ATOM 568 C CA . ASP A 1 75 ? -1.906 -4.275 -10.396 1.00 83.00 75 ASP A CA 1
ATOM 569 C C . ASP A 1 75 ? -0.968 -4.105 -11.617 1.00 83.00 75 ASP A C 1
ATOM 571 O O . ASP A 1 75 ? -1.414 -3.776 -12.709 1.00 83.00 75 ASP A O 1
ATOM 575 N N . ASP A 1 76 ? 0.343 -4.291 -11.416 1.00 65.12 76 ASP A N 1
ATOM 576 C CA . ASP A 1 76 ? 1.394 -4.219 -12.441 1.00 65.12 76 ASP A CA 1
ATOM 577 C C . ASP A 1 76 ? 1.328 -5.503 -13.290 1.00 65.12 76 ASP A C 1
ATOM 579 O O . ASP A 1 76 ? 1.942 -6.513 -12.948 1.00 65.12 76 ASP A O 1
ATOM 583 N N . ALA A 1 77 ? 0.467 -5.485 -14.310 1.00 46.34 77 ALA A N 1
ATOM 584 C CA . ALA A 1 77 ? 0.319 -6.531 -15.323 1.00 46.34 77 ALA A CA 1
ATOM 585 C C . ALA A 1 77 ? 1.355 -6.392 -16.447 1.00 46.34 77 ALA A C 1
ATOM 587 O O . ALA A 1 77 ? 1.654 -5.239 -16.837 1.00 46.34 77 ALA A O 1
#